Protein AF-A0A7S1Q466-F1 (afdb_monomer)

Mean predicted aligned error: 7.26 Å

Solvent-accessible surface area (backbone atoms only — not comparable to full-atom values): 10318 Å² total; per-residue (Å²): 138,86,85,83,86,75,79,101,64,81,70,56,48,72,47,81,46,71,46,83,84,56,87,54,70,48,77,45,71,70,40,53,78,84,64,83,74,87,84,80,72,67,48,78,45,71,28,22,32,67,44,69,53,100,83,51,24,39,32,29,27,34,46,85,90,46,97,58,45,75,45,76,49,75,43,56,43,90,79,46,53,71,51,52,68,26,57,54,29,64,68,40,63,31,38,31,35,38,29,69,62,33,79,93,78,70,40,67,65,44,80,32,74,75,42,68,56,58,52,48,80,42,39,24,60,39,75,47,74,61,84,93,42,46,27,34,36,37,65,55,30,82,32,72,34,60,51,65,88,87,68,53,66,72,39,43,30,34,37,32,42,45,96,87,65,50,69,40,64,63,47,78,110

Secondary structure (DSSP, 8-state):
------SSSPPEEEEEEE-TTS--EEEEEEEETT---PPPP-EEEEEEEEEE-TTSEEEEE--TTSTTTT-EEEEEGGGS-HHHHHH--TT-EEEEEEE--BTTTTBPPEEEEEEPPSEEEEEEEEEEEETTEEEEEESSSS-EEE--TT--TT-EEEEEE-TTS-EEEEEE-

Radius of gyration: 21.38 Å; Cα contacts (8 Å, |Δi|>4): 333; chains: 1; bounding box: 39×52×57 Å

Organism: Neobodo designis (NCBI:txid312471)

pLDDT: mean 88.77, std 11.41, range [36.28, 97.75]

Foldseek 3Di:
DDDDDDDDDADFDWDWDADFLDGDIDIDGGHHPPDDDDDFDKDKAKWFFADADPQQWTKTAHPPPDPRGGDIDTHHCVSPDPLCQFPRFGRFIWIWMWGDDDVVVRDHTDIGDIGGDQKDKFFFQQWDDDDPFIWGQTPGGRDIETDDPPDDHGWIWMWGQDPVRDIYTPGTD

Nearest PDB structures (foldseek):
  5hy6-assembly1_A  TM=4.368E-01  e=3.125E-01  Spodoptera frugiperda
  2xgt-assembly1_A  TM=4.663E-01  e=1.415E+00  Brugia malayi
  3d31-assembly1_A  TM=3.373E-01  e=2.933E+00  unclassified
  2z4h-assembly1_A  TM=2.297E-01  e=2.643E+00  Escherichia coli

Sequence (173 aa):
VSKSQKGQGAAAFNIKLTELGGTRKKDMNSLPQSYDLPEVRYERVKLLFSGYDDDDNACFVYPQHSANAGEEVNIPATKLSEQHQQFLAVGMPVDIMHIGADEEMGISELWTDVNVPTSYEYTVENLRMKGMYKMAVLKECDGLVSVTDNIQPGDKIKVTIRPDGKCSFGGKL

Structure (mmCIF, N/CA/C/O backbone):
data_AF-A0A7S1Q466-F1
#
_entry.id   AF-A0A7S1Q466-F1
#
loop_
_atom_site.group_PDB
_atom_site.id
_atom_site.type_symbol
_atom_site.label_atom_id
_atom_site.label_alt_id
_atom_site.label_comp_id
_atom_site.label_asym_id
_atom_site.label_entity_id
_atom_site.label_seq_id
_atom_site.pdbx_PDB_ins_code
_atom_site.Cartn_x
_atom_site.Cartn_y
_atom_site.Cartn_z
_atom_site.occupancy
_atom_site.B_iso_or_equiv
_atom_site.auth_seq_id
_atom_site.auth_comp_id
_atom_site.auth_asym_id
_atom_site.auth_atom_id
_atom_site.pdbx_PDB_model_num
ATOM 1 N N . VAL A 1 1 ? 0.564 25.444 -18.556 1.00 38.50 1 VAL A N 1
ATOM 2 C CA . VAL A 1 1 ? 1.551 25.365 -19.659 1.00 38.50 1 VAL A CA 1
ATOM 3 C C . VAL A 1 1 ? 1.942 26.781 -20.050 1.00 38.50 1 VAL A C 1
ATOM 5 O O . VAL A 1 1 ? 1.161 27.446 -20.712 1.00 38.50 1 VAL A O 1
ATOM 8 N N . SER A 1 2 ? 3.088 27.287 -19.597 1.00 36.28 2 SER A N 1
ATOM 9 C CA . SER A 1 2 ? 3.632 28.558 -20.092 1.00 36.28 2 SER A CA 1
ATOM 10 C C . SER A 1 2 ? 4.753 28.249 -21.084 1.00 36.28 2 SER A C 1
ATOM 12 O O . SER A 1 2 ? 5.828 27.787 -20.712 1.00 36.28 2 SER A O 1
ATOM 14 N N . LYS A 1 3 ? 4.481 28.454 -22.378 1.00 43.16 3 LYS A N 1
ATOM 15 C CA . LYS A 1 3 ? 5.498 28.385 -23.433 1.00 43.16 3 LYS A CA 1
ATOM 16 C C . LYS A 1 3 ? 6.279 29.700 -23.421 1.00 43.16 3 LYS A C 1
ATOM 18 O O . LYS A 1 3 ? 5.790 30.712 -23.907 1.00 43.16 3 LYS A O 1
ATOM 23 N N . SER A 1 4 ? 7.474 29.689 -22.836 1.00 44.31 4 SER A N 1
ATOM 24 C CA . SER A 1 4 ? 8.449 30.768 -23.015 1.00 44.31 4 SER A CA 1
ATOM 25 C C . SER A 1 4 ? 9.151 30.548 -24.350 1.00 44.31 4 SER A C 1
ATOM 27 O O . SER A 1 4 ? 9.920 29.602 -24.503 1.00 44.31 4 SER A O 1
ATOM 29 N N . GLN A 1 5 ? 8.842 31.390 -25.331 1.00 55.16 5 GLN A N 1
ATOM 30 C CA . GLN A 1 5 ? 9.510 31.401 -26.625 1.00 55.16 5 GLN A CA 1
ATOM 31 C C . GLN A 1 5 ? 10.563 32.516 -26.589 1.00 55.16 5 GLN A C 1
ATOM 33 O O . GLN A 1 5 ? 10.230 33.698 -26.658 1.00 55.16 5 GLN A O 1
ATOM 38 N N . LYS A 1 6 ? 11.842 32.152 -26.446 1.00 48.62 6 LYS A N 1
ATOM 39 C CA . LYS A 1 6 ? 12.973 33.059 -26.687 1.00 48.62 6 LYS A CA 1
ATOM 40 C C . LYS A 1 6 ? 13.854 32.493 -27.802 1.00 48.62 6 LYS A C 1
ATOM 42 O O . LYS A 1 6 ? 14.462 31.450 -27.623 1.00 48.62 6 LYS A O 1
ATOM 47 N N . GLY A 1 7 ? 13.861 33.218 -28.924 1.00 51.06 7 GLY A N 1
ATOM 48 C CA . GLY A 1 7 ? 14.975 33.466 -29.853 1.00 51.06 7 GLY A CA 1
ATOM 49 C C . GLY A 1 7 ? 15.869 32.309 -30.323 1.00 51.06 7 GLY A C 1
ATOM 50 O O . GLY A 1 7 ? 16.644 31.767 -29.551 1.00 51.06 7 GLY A O 1
ATOM 51 N N . GLN A 1 8 ? 15.851 32.066 -31.640 1.00 55.09 8 GLN A N 1
ATOM 52 C CA . GLN A 1 8 ? 16.946 31.536 -32.485 1.00 55.09 8 GLN A CA 1
ATOM 53 C C . GLN A 1 8 ? 17.595 30.171 -32.151 1.00 55.09 8 GLN A C 1
ATOM 55 O O . GLN A 1 8 ? 18.522 29.773 -32.850 1.00 55.09 8 GLN A O 1
ATOM 60 N N . GLY A 1 9 ? 17.102 29.415 -31.169 1.00 59.53 9 GLY A N 1
ATOM 61 C CA . GLY A 1 9 ? 17.491 28.016 -30.936 1.00 59.53 9 GLY A CA 1
ATOM 62 C C . GLY A 1 9 ? 16.508 27.010 -31.547 1.00 59.53 9 GLY A C 1
ATOM 63 O O . GLY A 1 9 ? 15.316 27.301 -31.667 1.00 59.53 9 GLY A O 1
ATOM 64 N N . ALA A 1 10 ? 16.993 25.815 -31.906 1.00 63.78 10 ALA A N 1
ATOM 65 C CA . ALA A 1 10 ? 16.129 24.681 -32.242 1.00 63.78 10 ALA A CA 1
ATOM 66 C C . ALA A 1 10 ? 15.161 24.394 -31.081 1.00 63.78 10 ALA A C 1
ATOM 68 O O . ALA A 1 10 ? 15.525 24.529 -29.911 1.00 63.78 10 ALA A O 1
ATOM 69 N N . ALA A 1 11 ? 13.920 24.018 -31.398 1.00 69.94 11 ALA A N 1
ATOM 70 C CA . ALA A 1 11 ? 12.928 23.712 -30.380 1.00 69.94 11 ALA A CA 1
ATOM 71 C C . ALA A 1 11 ? 13.406 22.532 -29.520 1.00 69.94 11 ALA A C 1
ATOM 73 O O . ALA A 1 11 ? 13.743 21.467 -30.038 1.00 69.94 11 ALA A O 1
ATOM 74 N N . ALA A 1 12 ? 13.428 22.742 -28.208 1.00 77.31 12 ALA A N 1
ATOM 75 C CA . ALA A 1 12 ? 13.853 21.751 -27.235 1.00 77.31 12 ALA A CA 1
ATOM 76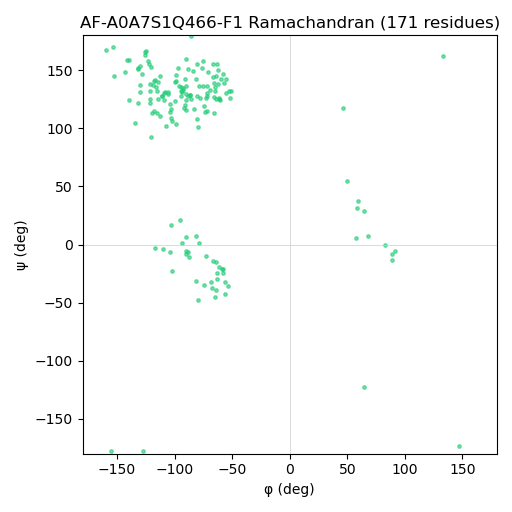 C C . ALA A 1 12 ? 12.808 21.625 -26.127 1.00 77.31 12 ALA A C 1
ATOM 78 O O . ALA A 1 12 ? 12.055 22.567 -25.855 1.00 77.31 12 ALA A O 1
ATOM 79 N N . PHE A 1 13 ? 12.757 20.461 -25.492 1.00 82.44 13 PHE A N 1
ATOM 80 C CA . PHE A 1 13 ? 11.864 20.202 -24.371 1.00 82.44 13 PHE A CA 1
ATOM 81 C C . PHE A 1 13 ? 12.648 19.814 -23.116 1.00 82.44 13 PHE A C 1
ATOM 83 O O . PHE A 1 13 ? 13.757 19.285 -23.183 1.00 82.44 13 PHE A O 1
ATOM 90 N N . ASN A 1 14 ? 12.048 20.101 -21.962 1.00 84.50 14 ASN A N 1
ATOM 91 C CA . ASN A 1 14 ? 12.564 19.698 -20.659 1.00 84.50 14 ASN A CA 1
ATOM 92 C C . ASN A 1 14 ? 11.622 18.637 -20.087 1.00 84.50 14 ASN A C 1
ATOM 94 O O . ASN A 1 14 ? 10.415 18.879 -20.010 1.00 84.50 14 ASN A O 1
ATOM 98 N N . ILE A 1 15 ? 12.163 17.489 -19.680 1.00 88.19 15 ILE A N 1
ATOM 99 C CA . ILE A 1 15 ? 11.403 16.389 -19.071 1.00 88.19 15 ILE A CA 1
ATOM 100 C C . ILE A 1 15 ? 11.932 16.140 -17.666 1.00 88.19 15 ILE A C 1
ATOM 102 O O . ILE A 1 15 ? 13.141 16.099 -17.443 1.00 88.19 15 ILE A O 1
ATOM 106 N N . LYS A 1 16 ? 11.005 15.934 -16.730 1.00 90.44 16 LYS A N 1
ATOM 107 C CA . LYS A 1 16 ? 11.303 15.420 -15.395 1.00 90.44 16 LYS A CA 1
ATOM 108 C C . LYS A 1 16 ? 10.893 13.959 -15.339 1.00 90.44 16 LYS A C 1
ATOM 110 O O . LYS A 1 16 ? 9.709 13.655 -15.449 1.00 90.44 16 LYS A O 1
ATOM 115 N N . LEU A 1 17 ? 11.868 13.077 -15.189 1.00 89.69 17 LEU A N 1
ATOM 116 C CA . LEU A 1 17 ? 11.664 11.640 -15.081 1.00 89.69 17 LEU A CA 1
ATOM 117 C C . LEU A 1 17 ? 11.701 11.229 -13.612 1.00 89.69 17 LEU A C 1
ATOM 119 O O . LEU A 1 17 ? 12.525 11.727 -12.843 1.00 89.69 17 LEU A O 1
ATOM 123 N N . THR A 1 18 ? 10.826 10.302 -13.243 1.00 88.38 18 THR A N 1
ATOM 124 C CA . THR A 1 18 ? 10.888 9.586 -11.966 1.00 88.38 18 THR A CA 1
ATOM 125 C C . THR A 1 18 ? 11.153 8.125 -12.280 1.00 88.38 18 THR A C 1
ATOM 127 O O . THR A 1 18 ? 10.525 7.569 -13.177 1.00 88.38 18 THR A O 1
ATOM 130 N N . GLU A 1 19 ? 12.118 7.532 -11.589 1.00 86.44 19 GLU A N 1
ATOM 131 C CA . GLU A 1 19 ? 12.431 6.113 -11.712 1.00 86.44 19 GLU A CA 1
ATOM 132 C C . GLU A 1 19 ? 11.259 5.253 -11.222 1.00 86.44 19 GLU A C 1
ATOM 134 O O . GLU A 1 19 ? 10.731 5.479 -10.133 1.00 86.44 19 GLU A O 1
ATOM 139 N N . LEU A 1 20 ? 10.871 4.253 -12.015 1.00 84.50 20 LEU A N 1
ATOM 140 C CA . LEU A 1 20 ? 9.843 3.284 -11.637 1.00 84.50 20 LEU A CA 1
ATOM 141 C C . LEU A 1 20 ? 10.399 2.340 -10.563 1.00 84.50 20 LEU A C 1
ATOM 143 O O . LEU A 1 20 ? 11.500 1.815 -10.705 1.00 84.50 20 LEU A O 1
ATOM 147 N N . GLY A 1 21 ? 9.662 2.155 -9.465 1.00 74.31 21 GLY A N 1
ATOM 148 C CA . GLY A 1 21 ? 10.109 1.346 -8.321 1.00 74.31 21 GLY A CA 1
ATOM 149 C C . GLY A 1 21 ? 11.276 1.923 -7.519 1.00 74.31 21 GLY A C 1
ATOM 150 O O . GLY A 1 21 ? 11.775 1.251 -6.617 1.00 74.31 21 GLY A O 1
ATOM 151 N N . GLY A 1 22 ? 11.696 3.153 -7.819 1.00 77.62 22 GLY A N 1
ATOM 152 C CA . GLY A 1 22 ? 12.772 3.851 -7.130 1.00 77.62 22 GLY A CA 1
ATOM 153 C C . GLY A 1 22 ? 12.355 5.235 -6.643 1.00 77.62 22 GLY A C 1
ATOM 154 O O . GLY A 1 22 ? 11.218 5.676 -6.786 1.00 77.62 22 GLY A O 1
ATOM 155 N N . THR A 1 23 ? 13.307 5.949 -6.050 1.00 76.88 23 THR A N 1
ATOM 156 C CA . THR A 1 23 ? 13.108 7.325 -5.563 1.00 76.88 23 THR A CA 1
ATOM 157 C C . THR A 1 23 ? 13.864 8.352 -6.402 1.00 76.88 23 THR A C 1
ATOM 159 O O . THR A 1 23 ? 13.741 9.561 -6.173 1.00 76.88 23 THR A O 1
ATOM 162 N N . ARG A 1 24 ? 14.653 7.895 -7.387 1.00 85.56 24 ARG A N 1
ATOM 163 C CA . ARG A 1 24 ? 15.499 8.766 -8.199 1.00 85.56 24 ARG A CA 1
ATOM 164 C C . ARG A 1 24 ? 14.651 9.593 -9.152 1.00 85.56 24 ARG A C 1
ATOM 166 O O . ARG A 1 24 ? 13.739 9.104 -9.814 1.00 85.56 24 ARG A O 1
ATOM 173 N N . LYS A 1 25 ? 14.999 10.872 -9.242 1.00 90.44 25 LYS A N 1
ATOM 174 C CA . LYS A 1 25 ? 14.435 11.814 -10.207 1.00 90.44 25 LYS A CA 1
ATOM 175 C C . LYS A 1 25 ? 15.550 12.310 -11.109 1.00 90.44 25 LYS A C 1
ATOM 177 O O . LYS A 1 25 ? 16.662 12.544 -10.638 1.00 90.44 25 LYS A O 1
ATOM 182 N N . LYS A 1 26 ? 15.259 12.468 -12.396 1.00 90.88 26 LYS A N 1
ATOM 183 C CA . LYS A 1 26 ? 16.214 12.959 -13.388 1.00 90.88 26 LYS A CA 1
ATOM 184 C C . LYS A 1 26 ? 15.571 14.050 -14.223 1.00 90.88 26 LYS A C 1
ATOM 186 O O . LYS A 1 26 ? 14.576 13.813 -14.901 1.00 90.88 26 LYS A O 1
ATOM 191 N N . ASP A 1 27 ? 16.184 15.224 -14.201 1.00 88.81 27 ASP A N 1
ATOM 192 C CA . ASP A 1 27 ? 15.808 16.322 -15.079 1.00 88.81 27 ASP A CA 1
ATOM 193 C C . ASP A 1 27 ? 16.653 16.236 -16.352 1.00 88.81 27 ASP A C 1
ATOM 195 O O . ASP A 1 27 ? 17.883 16.317 -16.317 1.00 88.81 27 ASP A O 1
ATOM 199 N N . MET A 1 28 ? 15.991 16.044 -17.487 1.00 87.50 28 MET A N 1
ATOM 200 C CA . MET A 1 28 ? 16.613 16.098 -18.802 1.00 87.50 28 MET A CA 1
ATOM 201 C C . MET A 1 28 ? 16.242 17.426 -19.445 1.00 87.50 28 MET A C 1
ATOM 203 O O . MET A 1 28 ? 15.088 17.653 -19.811 1.00 87.50 28 MET A O 1
ATOM 207 N N . ASN A 1 29 ? 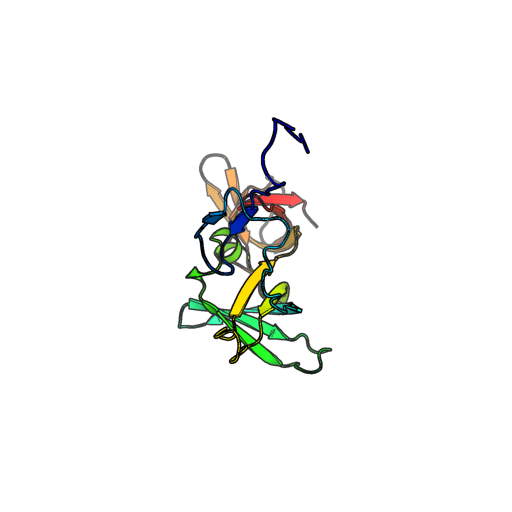17.229 18.314 -19.540 1.00 85.06 29 ASN A N 1
ATOM 208 C CA . ASN A 1 29 ? 17.052 19.648 -20.092 1.00 85.06 29 ASN A CA 1
ATOM 209 C C . ASN A 1 29 ? 17.520 19.697 -21.545 1.00 85.06 29 ASN A C 1
ATOM 211 O O . ASN A 1 29 ? 18.514 19.066 -21.902 1.00 85.06 29 ASN A O 1
ATOM 215 N N . SER A 1 30 ? 16.837 20.508 -22.350 1.00 82.88 30 SER A N 1
ATOM 216 C CA . SER A 1 30 ? 17.224 20.815 -23.729 1.00 82.88 30 SER A CA 1
ATOM 217 C C . SER A 1 30 ? 17.305 19.589 -24.650 1.00 82.88 30 SER A C 1
ATOM 219 O O . SER A 1 30 ? 18.174 19.527 -25.521 1.00 82.88 30 SER A O 1
ATOM 221 N N . LEU A 1 31 ? 16.399 18.619 -24.484 1.00 80.88 31 LEU A N 1
ATOM 222 C CA . LEU A 1 31 ? 16.312 17.485 -25.403 1.00 80.88 31 LEU A CA 1
ATOM 223 C C . LEU A 1 31 ? 15.800 17.951 -26.777 1.00 80.88 31 LEU A C 1
ATOM 225 O O . LEU A 1 31 ? 14.811 18.695 -26.828 1.00 80.88 31 LEU A O 1
ATOM 229 N N . PRO A 1 32 ? 16.445 17.536 -27.886 1.00 81.38 32 PRO A N 1
ATOM 230 C CA . PRO A 1 32 ? 15.966 17.832 -29.232 1.00 81.38 32 PRO A CA 1
ATOM 231 C C . PRO A 1 32 ? 14.553 17.293 -29.461 1.00 81.38 32 PRO A C 1
ATOM 233 O O . PRO A 1 32 ? 14.226 16.208 -28.991 1.00 81.38 32 PRO A O 1
ATOM 236 N N . GLN A 1 33 ? 13.739 17.982 -30.267 1.00 77.50 33 GLN A N 1
ATOM 237 C CA . GLN A 1 33 ? 12.413 17.475 -30.658 1.00 77.50 33 GLN A CA 1
ATOM 238 C C . GLN A 1 33 ? 12.433 16.106 -31.358 1.00 77.50 33 GLN A C 1
ATOM 240 O O . GLN A 1 33 ? 11.434 15.400 -31.320 1.00 77.50 33 GLN A O 1
ATOM 245 N N . SER A 1 34 ? 13.553 15.735 -31.979 1.00 81.50 34 SER A N 1
ATOM 246 C CA . SER A 1 34 ? 13.756 14.441 -32.636 1.00 81.50 34 SER A CA 1
ATOM 247 C C . SER A 1 34 ? 14.336 13.366 -31.712 1.00 81.50 34 SER A C 1
ATOM 249 O O . SER A 1 34 ? 14.761 12.324 -32.203 1.00 81.50 34 SER A O 1
ATOM 251 N N . TYR A 1 35 ? 14.470 13.640 -30.411 1.00 82.31 35 TYR A N 1
ATOM 252 C CA . TYR A 1 35 ? 15.005 12.668 -29.467 1.00 82.31 35 TYR A CA 1
ATOM 253 C C . TYR A 1 35 ? 13.978 11.563 -29.233 1.00 82.31 35 TYR A C 1
ATOM 255 O O . TYR A 1 35 ? 12.899 11.828 -28.702 1.00 82.31 35 TYR A O 1
ATOM 263 N N . ASP A 1 36 ? 14.330 10.348 -29.641 1.00 83.50 36 ASP A N 1
ATOM 264 C CA . ASP A 1 36 ? 13.479 9.172 -29.512 1.00 83.50 36 ASP A CA 1
ATOM 265 C C . ASP A 1 36 ? 13.706 8.500 -28.154 1.00 83.50 36 ASP A C 1
ATOM 267 O O . ASP A 1 36 ? 14.846 8.250 -27.749 1.00 83.50 36 ASP A O 1
ATOM 271 N N . LEU A 1 37 ? 12.616 8.262 -27.428 1.00 84.69 37 LEU A N 1
ATOM 272 C CA . LEU A 1 37 ? 12.628 7.578 -26.141 1.00 84.69 37 LEU A CA 1
ATOM 273 C C . LEU A 1 37 ? 11.993 6.209 -26.347 1.00 84.69 37 LEU A C 1
ATOM 275 O O . LEU A 1 37 ? 10.846 6.154 -26.791 1.00 84.69 37 LEU A O 1
ATOM 279 N N . PRO A 1 38 ? 12.694 5.119 -26.002 1.00 84.81 38 PRO A N 1
ATOM 280 C CA . PRO A 1 38 ? 12.137 3.796 -26.186 1.00 84.81 38 PRO A CA 1
ATOM 281 C C . PRO A 1 38 ? 10.911 3.621 -25.284 1.00 84.81 38 PRO A C 1
ATOM 283 O O . PRO A 1 38 ? 10.907 4.022 -24.115 1.00 84.81 38 PRO A O 1
ATOM 286 N N . GLU A 1 39 ? 9.856 3.049 -25.853 1.00 85.50 39 GLU A N 1
ATOM 287 C CA . GLU A 1 39 ? 8.601 2.811 -25.155 1.00 85.50 39 GLU A CA 1
ATOM 288 C C . GLU A 1 39 ? 8.709 1.545 -24.306 1.00 85.50 39 GLU A C 1
ATOM 290 O O . GLU A 1 39 ? 9.054 0.478 -24.806 1.00 85.50 39 GLU A O 1
ATOM 295 N N . VAL A 1 40 ? 8.377 1.660 -23.022 1.00 88.38 40 VAL A N 1
ATOM 296 C CA . VAL A 1 40 ? 8.280 0.511 -22.121 1.00 88.38 40 VAL A CA 1
ATOM 297 C C . VAL A 1 40 ? 6.815 0.123 -21.992 1.00 88.38 40 VAL A C 1
ATOM 299 O O . VAL A 1 40 ? 5.980 0.944 -21.603 1.00 88.38 40 VAL A O 1
ATOM 302 N N . ARG A 1 41 ? 6.503 -1.135 -22.306 1.00 89.94 41 ARG A N 1
ATOM 303 C CA . ARG A 1 41 ? 5.156 -1.685 -22.130 1.00 89.94 41 ARG A CA 1
ATOM 304 C C . ARG A 1 41 ? 4.933 -2.044 -20.670 1.00 89.94 41 ARG A C 1
ATOM 306 O O . ARG A 1 41 ? 5.788 -2.649 -20.033 1.00 89.94 41 ARG A O 1
ATOM 313 N N . TYR A 1 42 ? 3.762 -1.694 -20.162 1.00 93.38 42 TYR A N 1
ATOM 314 C CA . TYR A 1 42 ? 3.328 -2.070 -18.827 1.00 93.38 42 TYR A CA 1
ATOM 315 C C . TYR A 1 42 ? 1.844 -2.409 -18.847 1.00 93.38 42 TYR A C 1
ATOM 317 O O . TYR A 1 42 ? 1.093 -1.951 -19.713 1.00 93.38 42 TYR A O 1
ATOM 325 N N . GLU A 1 43 ? 1.419 -3.172 -17.854 1.00 94.50 43 GLU A N 1
ATOM 326 C CA . GLU A 1 43 ? 0.016 -3.422 -17.573 1.00 94.50 43 GLU A CA 1
ATOM 327 C C . GLU A 1 43 ? -0.313 -3.075 -16.121 1.00 94.50 43 GLU A C 1
ATOM 329 O O . GLU A 1 43 ? 0.563 -2.891 -15.274 1.00 94.50 43 GLU A O 1
ATOM 334 N N . ARG A 1 44 ? -1.607 -2.929 -15.849 1.00 94.44 44 ARG A N 1
ATOM 335 C CA . ARG A 1 44 ? -2.143 -2.676 -14.515 1.00 94.44 44 ARG A CA 1
ATOM 336 C C . ARG A 1 44 ? -2.992 -3.869 -14.108 1.00 94.44 44 ARG A C 1
ATOM 338 O O . ARG A 1 44 ? -4.022 -4.135 -14.730 1.00 94.44 44 ARG A O 1
ATOM 345 N N . VAL A 1 45 ? -2.526 -4.598 -13.102 1.00 95.81 45 VAL A N 1
ATOM 346 C CA . VAL A 1 45 ? -3.095 -5.876 -12.676 1.00 95.81 45 VAL A CA 1
ATOM 347 C C . VAL A 1 45 ? -3.855 -5.682 -11.373 1.00 95.81 45 VAL A C 1
ATOM 349 O O . VAL A 1 45 ? -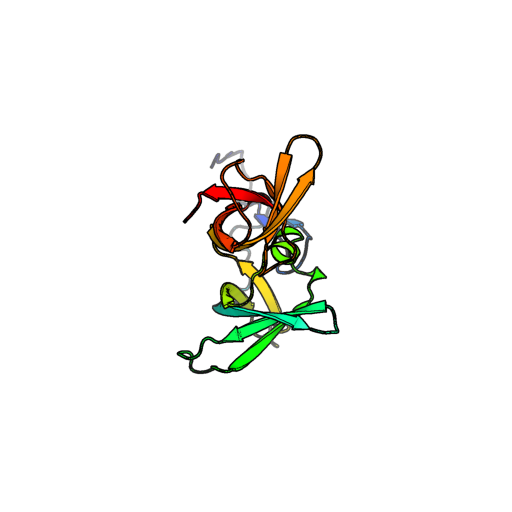3.335 -5.117 -10.410 1.00 95.81 45 VAL A O 1
ATOM 352 N N . LYS A 1 46 ? -5.098 -6.170 -11.335 1.00 95.44 46 LYS A N 1
ATOM 353 C CA . LYS A 1 46 ? -5.924 -6.147 -10.126 1.00 95.44 46 LYS A CA 1
ATOM 354 C C . LYS A 1 46 ? -5.713 -7.413 -9.313 1.00 95.44 46 LYS A C 1
ATOM 356 O O . LYS A 1 46 ? -6.084 -8.496 -9.761 1.00 95.44 46 LYS A O 1
ATOM 361 N N . LEU A 1 47 ? -5.180 -7.250 -8.110 1.00 97.12 47 LEU A N 1
ATOM 362 C CA . LEU A 1 47 ? -4.884 -8.332 -7.174 1.00 97.12 47 LEU A CA 1
ATOM 363 C C . LEU A 1 47 ? -5.564 -8.069 -5.828 1.00 97.12 47 LEU A C 1
ATOM 365 O O . LEU A 1 47 ? -6.058 -6.971 -5.569 1.00 97.12 47 LEU A O 1
ATOM 369 N N . LEU A 1 48 ? -5.614 -9.083 -4.972 1.00 96.75 48 LEU A N 1
ATOM 370 C CA . LEU A 1 48 ? -6.083 -8.974 -3.594 1.00 96.75 48 LEU A CA 1
ATOM 371 C C . LEU A 1 48 ? -4.886 -9.115 -2.661 1.00 96.75 48 LEU A C 1
ATOM 373 O O . LEU A 1 48 ? -4.123 -10.065 -2.796 1.00 96.75 48 LEU A O 1
ATOM 377 N N . PHE A 1 49 ? -4.726 -8.211 -1.703 1.00 96.62 49 PHE A N 1
ATOM 378 C CA . PHE A 1 49 ? -3.705 -8.377 -0.669 1.00 96.62 49 PHE A CA 1
ATOM 379 C C . PHE A 1 49 ? -4.036 -9.589 0.216 1.00 96.62 49 PHE A C 1
ATOM 381 O O . PHE A 1 49 ? -5.155 -9.683 0.725 1.00 96.62 49 PHE A O 1
ATOM 388 N N . SER A 1 50 ? -3.097 -10.519 0.392 1.00 95.12 50 SER A N 1
ATOM 389 C CA . SER A 1 50 ? -3.292 -11.733 1.199 1.00 95.12 50 SER A CA 1
ATOM 390 C C . SER A 1 50 ? -2.634 -11.661 2.579 1.00 95.12 50 SER A C 1
ATOM 392 O O . SER A 1 50 ? -3.106 -12.334 3.493 1.00 95.12 50 SER A O 1
ATOM 394 N N . GLY A 1 51 ? -1.619 -10.814 2.763 1.00 94.75 51 GLY A N 1
ATOM 395 C CA . GLY A 1 51 ? -0.912 -10.646 4.033 1.00 94.75 51 GLY A CA 1
ATOM 396 C C . GLY A 1 51 ? 0.566 -10.318 3.839 1.00 94.75 51 GLY A C 1
ATOM 397 O O . GLY A 1 51 ? 1.012 -10.093 2.714 1.00 94.75 51 GLY A O 1
ATOM 398 N N . TYR A 1 52 ? 1.306 -10.290 4.946 1.00 94.38 52 TYR A N 1
ATOM 399 C CA . TYR A 1 52 ? 2.769 -10.297 4.935 1.00 94.38 52 TYR A CA 1
ATOM 400 C C . TYR A 1 52 ? 3.279 -11.711 5.223 1.00 94.38 52 TYR A C 1
ATOM 402 O O . TYR A 1 52 ? 2.690 -12.400 6.061 1.00 94.38 52 TYR A O 1
ATOM 410 N N . ASP A 1 53 ? 4.329 -12.138 4.521 1.00 94.25 53 ASP A N 1
ATOM 411 C CA . ASP A 1 53 ? 5.026 -13.401 4.792 1.00 94.25 53 ASP A CA 1
ATOM 412 C C . ASP A 1 53 ? 6.118 -13.247 5.871 1.00 94.25 53 ASP A C 1
ATOM 414 O O . ASP A 1 53 ? 6.337 -12.162 6.415 1.00 94.25 53 ASP A O 1
ATOM 418 N N . ASP A 1 54 ? 6.803 -14.350 6.192 1.00 94.06 54 ASP A N 1
ATOM 419 C CA . ASP A 1 54 ? 7.873 -14.389 7.201 1.00 94.06 54 ASP A CA 1
ATOM 420 C C . ASP A 1 54 ? 9.129 -13.581 6.796 1.00 94.06 54 ASP A C 1
ATOM 422 O O . ASP A 1 54 ? 9.981 -13.310 7.644 1.00 94.06 54 ASP A O 1
ATOM 426 N N . ASP A 1 55 ? 9.241 -13.190 5.522 1.00 94.06 55 ASP A N 1
ATOM 427 C CA . ASP A 1 55 ? 10.358 -12.434 4.943 1.00 94.06 55 ASP A CA 1
ATOM 428 C C . ASP A 1 55 ? 10.005 -10.943 4.723 1.00 94.06 55 ASP A C 1
ATOM 430 O O . ASP A 1 55 ? 10.695 -10.231 3.986 1.00 94.06 55 ASP A O 1
ATOM 434 N N . ASP A 1 56 ? 8.934 -10.452 5.360 1.00 92.19 56 ASP A N 1
ATOM 435 C CA . ASP A 1 56 ? 8.412 -9.085 5.233 1.00 92.19 56 ASP A CA 1
ATOM 436 C C . ASP A 1 56 ? 8.037 -8.695 3.783 1.00 92.19 56 ASP A C 1
ATOM 438 O O . ASP A 1 56 ? 8.124 -7.523 3.384 1.00 92.19 56 ASP A O 1
ATOM 442 N N . ASN A 1 57 ? 7.594 -9.644 2.954 1.00 95.44 57 ASN A N 1
ATOM 443 C CA . ASN A 1 57 ? 6.989 -9.335 1.660 1.00 95.44 57 ASN A CA 1
ATOM 444 C C . ASN A 1 57 ? 5.480 -9.163 1.799 1.00 95.44 57 ASN A C 1
ATOM 446 O O . ASN A 1 57 ? 4.800 -9.962 2.430 1.00 95.44 57 ASN A O 1
ATOM 450 N N . ALA A 1 58 ? 4.941 -8.137 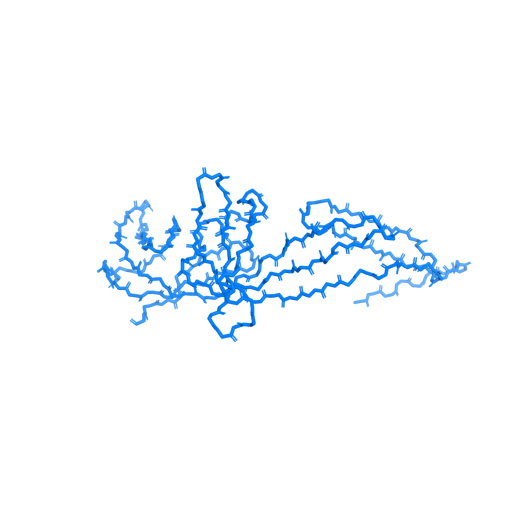1.145 1.00 95.50 58 ALA A N 1
ATOM 451 C CA . ALA A 1 58 ? 3.514 -8.029 0.900 1.00 95.50 58 ALA A CA 1
ATOM 452 C C . ALA A 1 58 ? 3.114 -9.005 -0.209 1.00 95.50 58 ALA A C 1
ATOM 454 O O . ALA A 1 58 ? 3.578 -8.879 -1.348 1.00 95.50 58 ALA A O 1
ATOM 455 N N . CYS A 1 59 ? 2.229 -9.936 0.123 1.00 96.69 59 CYS A N 1
ATOM 456 C CA . CYS A 1 59 ? 1.719 -10.946 -0.788 1.00 96.69 59 CYS A CA 1
ATOM 457 C C . CYS A 1 59 ? 0.397 -10.491 -1.414 1.00 96.69 59 CYS A C 1
ATOM 459 O O . CYS A 1 59 ? -0.506 -9.980 -0.738 1.00 96.69 59 CYS A O 1
ATOM 461 N N . PHE A 1 60 ? 0.273 -10.688 -2.724 1.00 97.38 60 PHE A N 1
ATOM 462 C CA . PHE A 1 60 ? -0.911 -10.345 -3.500 1.00 97.38 60 PHE A CA 1
ATOM 463 C C . PHE A 1 60 ? -1.339 -11.533 -4.353 1.00 97.38 60 PHE A C 1
ATOM 465 O O . PHE A 1 60 ? -0.527 -12.105 -5.069 1.00 97.38 60 PHE A O 1
ATOM 472 N N . VAL A 1 61 ? -2.623 -11.880 -4.316 1.00 97.25 61 VAL A N 1
ATOM 473 C CA . VAL A 1 61 ? -3.184 -13.023 -5.046 1.00 97.25 61 VAL A CA 1
ATOM 474 C C . VAL A 1 61 ? -4.127 -12.573 -6.147 1.00 97.25 61 VAL A C 1
ATOM 476 O O . VAL A 1 61 ? -4.892 -11.615 -5.991 1.00 97.25 61 VAL A O 1
ATOM 479 N N . TYR A 1 62 ? -4.140 -13.305 -7.256 1.00 96.44 62 TYR A N 1
ATOM 480 C CA . TYR A 1 62 ? -5.173 -13.112 -8.267 1.00 96.44 62 TYR A CA 1
ATOM 481 C C . TYR A 1 62 ? -6.553 -13.509 -7.726 1.00 96.44 62 TYR A C 1
ATOM 483 O O . TYR A 1 62 ? -6.695 -14.535 -7.052 1.00 96.44 62 TYR A O 1
ATOM 491 N N . PRO A 1 63 ? -7.609 -12.736 -8.041 1.00 94.00 63 PRO A N 1
ATOM 492 C CA . PRO A 1 63 ? -8.953 -13.056 -7.589 1.00 94.00 63 PRO A CA 1
ATOM 493 C C . PRO A 1 63 ? -9.466 -14.344 -8.248 1.00 94.00 63 PRO A C 1
ATOM 495 O O . PRO A 1 63 ? -9.091 -14.680 -9.367 1.00 94.00 63 PRO A O 1
ATOM 498 N N . GLN 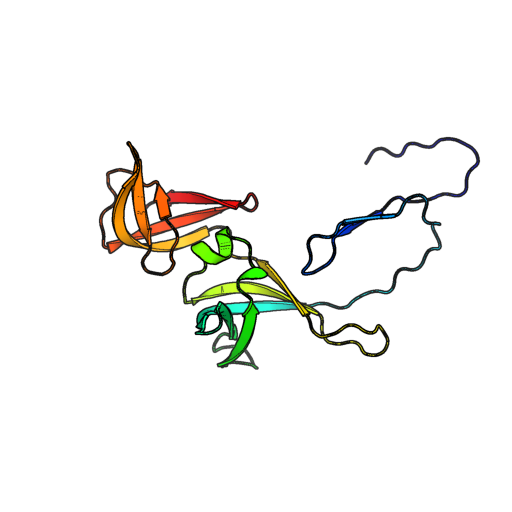A 1 64 ? -10.406 -15.029 -7.590 1.00 91.25 64 GLN A N 1
ATOM 499 C CA . GLN A 1 64 ? -10.915 -16.347 -8.014 1.00 91.25 64 GLN A CA 1
ATOM 500 C C . GLN A 1 64 ? -11.526 -16.397 -9.426 1.00 91.25 64 GLN A C 1
ATOM 502 O O . GLN A 1 64 ? -11.653 -17.470 -10.001 1.00 91.25 64 GLN A O 1
ATOM 507 N N . HIS A 1 65 ? -11.938 -15.254 -9.975 1.00 89.62 65 HIS A N 1
ATOM 508 C CA . HIS A 1 65 ? -12.512 -15.151 -11.319 1.00 89.62 65 HIS A CA 1
ATOM 509 C C . HIS A 1 65 ? -11.470 -14.813 -12.403 1.00 89.62 65 HIS A C 1
ATOM 511 O O . HIS A 1 65 ? -11.843 -14.632 -13.560 1.00 89.62 65 HIS A O 1
ATOM 517 N N . SER A 1 66 ? -10.189 -14.687 -12.038 1.00 92.25 66 SER A N 1
ATOM 518 C CA . SER A 1 66 ? -9.073 -14.494 -12.970 1.00 92.25 66 SER A CA 1
ATOM 519 C C . SER A 1 66 ? -8.632 -15.823 -13.591 1.00 92.25 66 SER A C 1
ATOM 521 O O . SER A 1 66 ? -8.784 -16.879 -12.980 1.00 92.25 66 SER A O 1
ATOM 523 N N . ALA A 1 67 ? -8.017 -15.773 -14.775 1.00 91.06 67 ALA A N 1
ATOM 524 C CA . ALA A 1 67 ? -7.362 -16.936 -15.379 1.00 91.06 67 ALA A CA 1
ATOM 525 C C . ALA A 1 67 ? -6.179 -17.448 -14.532 1.00 91.06 67 ALA A C 1
ATOM 527 O O . ALA A 1 67 ? -5.916 -18.645 -14.512 1.00 91.06 67 ALA A O 1
ATOM 528 N N . ASN A 1 68 ? -5.526 -16.546 -13.798 1.00 92.56 68 ASN A N 1
ATOM 529 C CA . ASN A 1 68 ? -4.371 -16.809 -12.935 1.00 92.56 68 ASN A CA 1
ATOM 530 C C . ASN A 1 68 ? -4.769 -17.051 -11.465 1.00 92.56 68 ASN A C 1
ATOM 532 O O . ASN A 1 68 ? -3.976 -16.821 -10.558 1.00 92.56 68 ASN A O 1
ATOM 536 N N . ALA A 1 69 ? -6.026 -17.421 -11.192 1.00 91.25 69 ALA A N 1
ATOM 537 C CA . ALA A 1 69 ? -6.545 -17.542 -9.829 1.00 91.25 69 ALA A CA 1
ATOM 538 C C . ALA A 1 69 ? -5.652 -18.420 -8.929 1.00 91.25 69 ALA A C 1
ATOM 540 O O . ALA A 1 69 ? -5.381 -19.576 -9.244 1.00 91.25 69 ALA A O 1
ATOM 541 N N . GLY A 1 70 ? -5.252 -17.871 -7.777 1.00 86.44 70 GLY A N 1
ATOM 542 C CA . GLY A 1 70 ? -4.379 -18.542 -6.808 1.00 86.44 70 GLY A CA 1
ATOM 543 C C . GLY A 1 70 ? -2.879 -18.336 -7.034 1.00 86.44 70 GLY A C 1
ATOM 544 O O . GLY A 1 70 ? -2.106 -18.704 -6.157 1.00 86.44 70 GLY A O 1
ATOM 545 N N . GLU A 1 71 ? -2.460 -17.731 -8.149 1.00 94.75 71 GLU A N 1
ATOM 546 C CA . GLU A 1 71 ? -1.078 -17.271 -8.308 1.00 94.75 71 GLU A CA 1
ATOM 547 C C . GLU A 1 71 ? -0.802 -16.059 -7.406 1.00 94.75 71 GLU A C 1
ATOM 549 O O . GLU A 1 71 ? -1.693 -15.239 -7.144 1.00 94.75 71 GLU A O 1
ATOM 554 N N . GLU A 1 72 ? 0.447 -15.960 -6.949 1.00 94.06 72 GLU A N 1
ATOM 555 C CA . GLU A 1 72 ? 0.926 -14.963 -5.994 1.00 94.06 72 GLU A CA 1
ATOM 556 C C . GLU A 1 72 ? 1.993 -14.059 -6.609 1.00 94.06 72 GLU A C 1
ATOM 558 O O . GLU A 1 72 ? 2.875 -14.499 -7.344 1.00 94.06 72 GLU A O 1
ATOM 563 N N . VAL A 1 73 ? 1.919 -12.781 -6.254 1.00 95.31 73 VAL A N 1
ATOM 564 C CA . VAL A 1 73 ? 2.920 -11.759 -6.536 1.00 95.31 73 VAL A CA 1
ATOM 565 C C . VAL A 1 73 ? 3.378 -11.199 -5.200 1.00 95.31 73 VAL A C 1
ATOM 567 O O . VAL A 1 73 ? 2.570 -10.664 -4.441 1.00 95.31 73 VAL A O 1
ATOM 570 N N . ASN A 1 74 ? 4.679 -11.284 -4.932 1.00 95.44 74 ASN A N 1
ATOM 571 C CA . ASN A 1 74 ? 5.266 -10.832 -3.675 1.00 95.44 74 ASN A CA 1
ATOM 572 C C . ASN A 1 74 ? 6.122 -9.590 -3.914 1.00 95.44 74 ASN A C 1
ATOM 574 O O . ASN A 1 74 ? 7.000 -9.568 -4.779 1.00 95.44 74 ASN A O 1
ATOM 578 N N . ILE A 1 75 ? 5.858 -8.538 -3.143 1.00 94.62 75 ILE A N 1
ATOM 579 C CA . ILE A 1 75 ? 6.590 -7.273 -3.212 1.00 94.62 75 ILE A CA 1
ATOM 580 C C . ILE A 1 75 ? 7.197 -7.006 -1.835 1.00 94.62 75 ILE A C 1
ATOM 582 O O . ILE A 1 75 ? 6.444 -6.934 -0.866 1.00 94.62 75 ILE A O 1
ATOM 586 N N . PRO A 1 76 ? 8.518 -6.779 -1.720 1.00 93.44 76 PRO A N 1
ATOM 587 C CA . PRO A 1 76 ? 9.129 -6.428 -0.441 1.00 93.44 76 PRO A CA 1
ATOM 588 C C . PRO A 1 76 ? 8.427 -5.233 0.211 1.00 93.44 76 PRO A C 1
ATOM 590 O O . PRO A 1 76 ? 8.243 -4.205 -0.452 1.00 93.44 76 PRO A O 1
ATOM 593 N N . ALA A 1 77 ? 8.084 -5.316 1.502 1.00 91.50 77 ALA A N 1
ATOM 594 C CA . ALA A 1 77 ? 7.379 -4.240 2.209 1.00 91.50 77 ALA A CA 1
ATOM 595 C C . ALA A 1 77 ? 8.132 -2.903 2.128 1.00 91.50 77 ALA A C 1
ATOM 597 O O . ALA A 1 77 ? 7.521 -1.846 1.999 1.00 91.50 77 ALA A O 1
ATOM 598 N N . THR A 1 78 ? 9.467 -2.946 2.084 1.00 89.81 78 THR A N 1
ATOM 599 C CA . THR A 1 78 ? 10.341 -1.773 1.897 1.00 89.81 78 THR A CA 1
ATOM 600 C C . THR A 1 78 ? 10.098 -0.992 0.601 1.00 89.81 78 THR A C 1
ATOM 602 O O . THR A 1 78 ? 10.466 0.180 0.523 1.00 89.81 78 THR A O 1
ATOM 605 N N . LYS A 1 79 ? 9.478 -1.604 -0.417 1.00 88.62 79 LYS A N 1
ATOM 606 C CA . LYS A 1 79 ? 9.071 -0.930 -1.662 1.00 88.62 79 LYS A CA 1
ATOM 607 C C . LYS A 1 79 ? 7.682 -0.294 -1.576 1.00 88.62 79 LYS A C 1
ATOM 609 O O . LYS A 1 79 ? 7.304 0.463 -2.470 1.00 88.62 79 LYS A O 1
ATOM 614 N N . LEU A 1 80 ? 6.922 -0.592 -0.526 1.00 89.19 80 LEU A N 1
ATOM 615 C CA . LEU A 1 80 ? 5.630 0.020 -0.255 1.00 89.19 80 LEU A CA 1
ATOM 616 C C . LEU A 1 80 ? 5.805 1.298 0.564 1.00 89.19 80 LEU A C 1
ATOM 618 O O . LEU A 1 80 ? 6.729 1.430 1.368 1.00 89.19 80 LEU A O 1
ATOM 622 N N . SER A 1 81 ? 4.876 2.238 0.395 1.00 87.31 81 SER A N 1
ATOM 623 C CA . SER A 1 81 ? 4.796 3.394 1.285 1.00 87.31 81 SER A CA 1
ATOM 624 C C . SER A 1 81 ? 4.489 2.934 2.714 1.00 87.31 81 SER A C 1
ATOM 626 O O . SER A 1 81 ? 3.789 1.943 2.912 1.00 87.31 81 SER A O 1
ATOM 628 N N . GLU A 1 82 ? 4.954 3.679 3.718 1.00 87.12 82 GLU A N 1
ATOM 629 C CA . GLU A 1 82 ? 4.649 3.394 5.131 1.00 87.12 82 GLU A CA 1
ATOM 630 C C . GLU A 1 82 ? 3.132 3.282 5.376 1.00 87.12 82 GLU A C 1
ATOM 632 O O . GLU A 1 82 ? 2.661 2.440 6.135 1.00 87.12 82 GLU A O 1
ATOM 637 N N . GLN A 1 83 ? 2.345 4.091 4.667 1.00 87.12 83 GLN A N 1
ATOM 638 C CA . GLN A 1 83 ? 0.891 4.043 4.730 1.00 87.12 83 GLN A CA 1
ATOM 639 C C . GLN A 1 83 ? 0.334 2.719 4.195 1.00 87.12 83 GLN A C 1
ATOM 641 O O . GLN A 1 83 ? -0.554 2.149 4.819 1.00 87.12 83 GLN A O 1
ATOM 646 N N . HIS A 1 84 ? 0.827 2.223 3.056 1.00 90.25 84 HIS A N 1
ATOM 647 C CA . HIS A 1 84 ? 0.408 0.915 2.547 1.00 90.25 84 HIS A CA 1
ATOM 648 C C . HIS A 1 84 ? 0.831 -0.194 3.507 1.00 90.25 84 HIS A C 1
ATOM 650 O O . HIS A 1 84 ? 0.030 -1.083 3.776 1.00 90.25 84 HIS A O 1
ATOM 656 N N . GLN A 1 85 ? 2.028 -0.087 4.094 1.00 90.56 85 GLN A N 1
ATOM 657 C CA . GLN A 1 85 ? 2.481 -1.033 5.112 1.00 90.56 85 GLN A CA 1
ATOM 658 C C . GLN A 1 85 ? 1.500 -1.118 6.287 1.00 90.56 85 GLN A C 1
ATOM 660 O O . GLN A 1 85 ? 1.137 -2.206 6.716 1.00 90.56 85 GLN A O 1
ATOM 665 N N . GLN A 1 86 ? 0.995 0.031 6.738 1.00 91.94 86 GLN A N 1
ATOM 666 C CA . GLN A 1 86 ? 0.081 0.117 7.876 1.00 91.94 86 GLN A CA 1
ATOM 667 C C . GLN A 1 86 ? -1.384 -0.192 7.535 1.00 91.94 86 GLN A C 1
ATOM 669 O O . GLN A 1 86 ? -2.107 -0.657 8.406 1.00 91.94 86 GLN A O 1
ATOM 674 N N . PHE A 1 87 ? -1.863 0.102 6.323 1.00 93.88 87 PHE A N 1
ATOM 675 C CA . PHE A 1 87 ? -3.302 0.087 6.008 1.00 93.88 87 PHE A CA 1
ATOM 676 C C . PHE A 1 87 ? -3.726 -0.940 4.955 1.00 93.88 87 PHE A C 1
ATOM 678 O O . PHE A 1 87 ? -4.926 -1.052 4.699 1.00 93.88 87 PHE A O 1
ATOM 685 N N . LEU A 1 88 ? -2.810 -1.705 4.354 1.00 94.25 88 LEU A N 1
ATOM 686 C CA . LEU A 1 88 ? -3.200 -2.861 3.546 1.00 94.25 88 LEU A CA 1
ATOM 687 C C . LEU A 1 88 ? -3.944 -3.875 4.423 1.00 94.25 88 LEU A C 1
ATOM 689 O O . LEU A 1 88 ? -3.448 -4.296 5.462 1.00 94.25 88 LEU A O 1
ATOM 693 N N . ALA A 1 89 ? -5.153 -4.232 3.997 1.00 94.31 89 ALA A N 1
ATOM 694 C CA . ALA A 1 89 ? -6.041 -5.148 4.702 1.00 94.31 89 ALA A CA 1
ATOM 695 C C . ALA A 1 89 ? -6.236 -6.415 3.882 1.00 94.31 89 ALA A C 1
ATOM 697 O O . ALA A 1 89 ? -6.379 -6.340 2.660 1.00 94.31 89 ALA A O 1
ATOM 698 N N . VAL A 1 90 ? -6.264 -7.575 4.536 1.00 92.62 90 VAL A N 1
ATOM 699 C CA . VAL A 1 90 ? -6.474 -8.854 3.842 1.00 92.62 90 VAL A CA 1
ATOM 700 C C . VAL A 1 90 ? -7.773 -8.807 3.027 1.00 92.62 90 VAL A C 1
ATOM 702 O O . VAL A 1 90 ? -8.826 -8.392 3.516 1.00 92.62 90 VAL A O 1
ATOM 705 N N . GLY A 1 91 ? -7.691 -9.206 1.759 1.00 92.75 91 GLY A N 1
ATOM 706 C CA . GLY A 1 91 ? -8.779 -9.132 0.784 1.00 92.75 91 GLY A CA 1
ATOM 707 C C . GLY A 1 91 ? -8.952 -7.765 0.113 1.00 92.75 91 GLY A C 1
ATOM 708 O O . GLY A 1 91 ? -9.826 -7.631 -0.744 1.00 92.75 91 GLY A O 1
ATOM 709 N N . MET A 1 92 ? -8.142 -6.757 0.455 1.00 95.44 92 MET A N 1
ATOM 710 C CA . MET A 1 92 ? -8.203 -5.442 -0.182 1.00 95.44 92 MET A CA 1
ATOM 711 C C . MET A 1 92 ? -7.830 -5.555 -1.664 1.00 95.44 92 MET A C 1
ATOM 713 O O . MET A 1 92 ? -6.737 -6.037 -1.975 1.00 95.44 92 MET A O 1
ATOM 717 N N . PRO A 1 93 ? -8.686 -5.076 -2.586 1.00 95.50 93 PRO A N 1
ATOM 718 C CA . PRO A 1 93 ? -8.339 -5.012 -3.991 1.00 95.50 93 PRO A CA 1
ATOM 719 C C . PRO A 1 93 ? -7.329 -3.894 -4.218 1.00 95.50 93 PRO A C 1
ATOM 721 O O . PRO A 1 93 ? -7.579 -2.739 -3.874 1.00 95.50 93 PRO A O 1
ATOM 724 N N . VAL A 1 94 ? -6.213 -4.239 -4.839 1.00 95.31 94 VAL A N 1
ATOM 725 C CA . VAL A 1 94 ? -5.153 -3.314 -5.221 1.00 95.31 94 VAL A CA 1
ATOM 726 C C . VAL A 1 94 ? -4.920 -3.387 -6.717 1.00 95.31 94 VAL A C 1
ATOM 728 O O . VAL A 1 94 ? -5.219 -4.387 -7.369 1.00 95.31 94 VAL A O 1
ATOM 731 N N . ASP A 1 95 ? -4.391 -2.305 -7.258 1.00 95.12 95 ASP A N 1
ATOM 732 C CA . ASP A 1 95 ? -4.039 -2.202 -8.662 1.00 95.12 95 ASP A CA 1
ATOM 733 C C . ASP A 1 95 ? -2.526 -1.982 -8.756 1.00 95.12 95 ASP A C 1
ATOM 735 O O . ASP A 1 95 ? -2.023 -0.969 -8.271 1.00 95.12 95 ASP A O 1
ATOM 739 N N . ILE A 1 96 ? -1.785 -2.929 -9.326 1.00 95.31 96 ILE A N 1
ATOM 740 C CA . ILE A 1 96 ? -0.316 -2.943 -9.324 1.00 95.31 96 ILE A CA 1
ATOM 741 C C . ILE A 1 96 ? 0.194 -2.824 -10.759 1.00 95.31 96 ILE A C 1
ATOM 743 O O . ILE A 1 96 ? -0.324 -3.474 -11.666 1.00 95.31 96 ILE A O 1
ATOM 747 N N . MET A 1 97 ? 1.203 -1.979 -10.974 1.00 94.75 97 MET A N 1
ATOM 748 C CA . MET A 1 97 ? 1.876 -1.876 -12.265 1.00 94.75 97 MET A CA 1
ATOM 749 C C . MET A 1 97 ? 2.843 -3.047 -12.441 1.00 94.75 97 MET A C 1
ATOM 751 O O . MET A 1 97 ? 3.732 -3.253 -11.612 1.00 94.75 97 MET A O 1
ATOM 755 N N . HIS A 1 98 ? 2.687 -3.762 -13.549 1.00 95.31 98 HIS A N 1
ATOM 756 C CA . HIS A 1 98 ? 3.564 -4.843 -13.970 1.00 95.31 98 HIS A CA 1
ATOM 757 C C . HIS A 1 98 ? 4.289 -4.451 -15.255 1.00 95.31 98 HIS A C 1
ATOM 759 O O . HIS A 1 98 ? 3.668 -4.072 -16.251 1.00 95.31 98 HIS A O 1
ATOM 765 N N . ILE A 1 99 ? 5.614 -4.529 -15.215 1.00 93.62 99 ILE A N 1
ATOM 766 C CA . ILE A 1 99 ? 6.488 -4.382 -16.373 1.00 93.62 99 ILE A CA 1
ATOM 767 C C . ILE A 1 99 ? 7.119 -5.747 -16.599 1.00 93.62 99 ILE A C 1
ATOM 769 O O . ILE A 1 99 ? 7.922 -6.196 -15.779 1.00 93.62 99 ILE A O 1
ATOM 773 N N . GLY A 1 100 ? 6.733 -6.399 -17.693 1.00 91.75 100 GLY A N 1
ATOM 774 C CA . GLY A 1 100 ? 7.321 -7.674 -18.081 1.00 91.75 100 GLY A CA 1
ATOM 775 C C . GLY A 1 100 ? 8.810 -7.527 -18.390 1.00 91.75 100 GLY A C 1
ATOM 776 O O . GLY A 1 100 ? 9.282 -6.446 -18.749 1.00 91.75 100 GLY A O 1
ATOM 777 N N . ALA A 1 101 ? 9.551 -8.623 -18.254 1.00 91.69 101 ALA A N 1
ATOM 778 C CA . ALA A 1 101 ? 10.947 -8.647 -18.663 1.00 91.69 101 ALA A CA 1
ATOM 779 C C . ALA A 1 101 ? 11.080 -8.390 -20.177 1.00 91.69 101 ALA A C 1
ATOM 781 O O . ALA A 1 101 ? 10.320 -8.938 -20.978 1.00 91.69 101 ALA A O 1
ATOM 782 N N . ASP A 1 102 ? 12.068 -7.584 -20.555 1.00 89.75 102 ASP A N 1
ATOM 783 C CA . ASP A 1 102 ? 12.434 -7.296 -21.940 1.00 89.75 102 ASP A CA 1
ATOM 784 C C . ASP A 1 102 ? 13.959 -7.388 -22.071 1.00 89.75 102 ASP A C 1
ATOM 786 O O . ASP A 1 102 ? 14.699 -6.514 -21.613 1.00 89.75 102 ASP A O 1
ATOM 790 N N . GLU A 1 103 ? 14.437 -8.480 -22.668 1.00 86.94 103 GLU A N 1
ATOM 791 C CA . GLU A 1 103 ? 15.869 -8.744 -22.834 1.00 86.94 103 GLU A CA 1
ATOM 792 C C . GLU A 1 103 ? 16.538 -7.775 -23.817 1.00 86.94 103 GLU A C 1
ATOM 794 O O . GLU A 1 103 ? 17.702 -7.424 -23.622 1.00 86.94 103 GLU A O 1
ATOM 799 N N . GLU A 1 104 ? 15.816 -7.301 -24.839 1.00 87.31 104 GLU A N 1
ATOM 800 C CA . GLU A 1 104 ? 16.353 -6.356 -25.826 1.00 87.31 104 GLU A CA 1
ATOM 801 C C . GLU A 1 104 ? 16.628 -4.996 -25.178 1.00 87.31 104 GLU A C 1
ATOM 803 O O . GLU A 1 104 ? 17.634 -4.343 -25.469 1.00 87.31 104 GLU A O 1
ATOM 808 N N . MET A 1 105 ? 15.755 -4.593 -24.253 1.00 83.56 105 MET A N 1
ATOM 809 C CA . MET A 1 105 ? 15.894 -3.363 -23.476 1.00 83.56 105 MET A CA 1
ATOM 810 C C . MET A 1 105 ? 16.667 -3.541 -22.159 1.00 83.56 105 MET A C 1
ATOM 812 O O . MET A 1 105 ? 16.936 -2.552 -21.473 1.00 83.56 105 MET A O 1
ATOM 816 N N . GLY A 1 106 ? 17.034 -4.773 -21.791 1.00 85.06 106 GLY A N 1
ATOM 817 C CA . GLY A 1 106 ? 17.693 -5.091 -20.520 1.00 85.06 106 GLY A CA 1
ATOM 818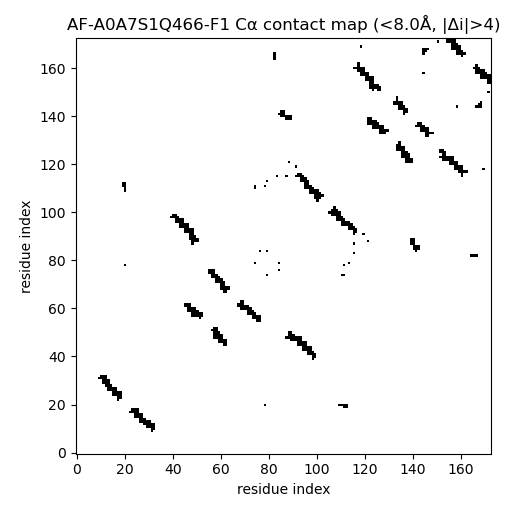 C C . GLY A 1 106 ? 16.821 -4.815 -19.288 1.00 85.06 106 GLY A C 1
ATOM 819 O O . GLY A 1 106 ? 17.345 -4.489 -18.221 1.00 85.06 106 GLY A O 1
ATOM 820 N N . ILE A 1 107 ? 15.498 -4.900 -19.436 1.00 85.69 107 ILE A N 1
ATOM 821 C CA . ILE A 1 107 ? 14.517 -4.687 -18.371 1.00 85.69 107 ILE A CA 1
ATOM 822 C C . ILE A 1 107 ? 14.228 -6.030 -17.704 1.00 85.69 107 ILE A C 1
ATOM 824 O O . ILE A 1 107 ? 13.757 -6.968 -18.341 1.00 85.69 107 ILE A O 1
ATOM 828 N N . SER A 1 108 ? 14.493 -6.127 -16.404 1.00 89.75 108 SER A N 1
ATOM 829 C CA . SER A 1 108 ? 13.997 -7.234 -15.585 1.00 89.75 108 SER A CA 1
ATOM 830 C C . SER A 1 108 ? 12.518 -7.037 -15.266 1.00 89.75 108 SER A C 1
ATOM 832 O O . SER A 1 108 ? 12.076 -5.897 -15.118 1.00 89.75 108 SER A O 1
ATOM 834 N N . GLU A 1 109 ? 11.795 -8.135 -15.056 1.00 91.56 109 GLU A N 1
ATOM 835 C CA . GLU A 1 109 ? 10.422 -8.085 -14.552 1.00 91.56 109 GLU A CA 1
ATOM 836 C C . GLU A 1 109 ? 10.333 -7.211 -13.289 1.00 91.56 109 GLU A C 1
ATOM 838 O O . GLU A 1 109 ? 11.159 -7.316 -12.373 1.00 91.56 109 GLU A O 1
ATOM 843 N N . LEU A 1 110 ? 9.353 -6.309 -13.256 1.00 91.81 110 LEU A N 1
ATOM 844 C CA . LEU A 1 110 ? 9.182 -5.356 -12.169 1.00 91.81 110 LEU A CA 1
ATOM 845 C C . LEU A 1 110 ? 7.708 -5.182 -11.810 1.00 91.81 110 LEU A C 1
ATOM 847 O O . LEU A 1 110 ? 6.892 -4.754 -12.625 1.00 91.81 110 LEU A O 1
ATOM 851 N N . TRP A 1 111 ? 7.419 -5.406 -10.532 1.00 93.88 111 TRP A N 1
ATOM 852 C CA . TRP A 1 111 ? 6.147 -5.098 -9.890 1.00 93.88 111 TRP A CA 1
ATOM 853 C C . TRP A 1 111 ? 6.302 -3.840 -9.036 1.00 93.88 111 TRP A C 1
ATOM 855 O O . TRP A 1 111 ? 7.168 -3.768 -8.156 1.00 93.88 111 TRP A O 1
ATOM 865 N N . THR A 1 112 ? 5.516 -2.804 -9.327 1.00 91.19 112 THR A N 1
ATOM 866 C CA . THR A 1 112 ? 5.643 -1.499 -8.667 1.00 91.19 112 THR A CA 1
ATOM 867 C C . THR A 1 112 ? 4.341 -0.693 -8.697 1.00 91.19 112 THR A C 1
ATOM 869 O O . THR A 1 112 ? 3.317 -1.169 -9.173 1.00 91.19 112 THR A O 1
ATOM 872 N N . ASP A 1 113 ? 4.373 0.529 -8.158 1.00 89.06 113 ASP A N 1
ATOM 873 C CA . ASP A 1 113 ? 3.258 1.486 -8.175 1.00 89.06 113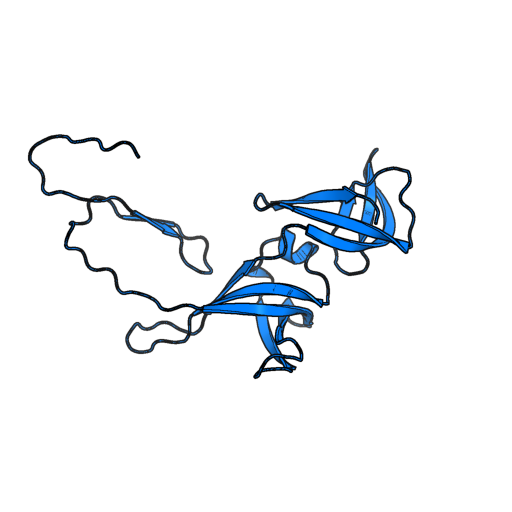 ASP A CA 1
ATOM 874 C C . ASP A 1 113 ? 1.927 0.876 -7.698 1.00 89.06 113 ASP A C 1
ATOM 876 O O . ASP A 1 113 ? 0.910 0.873 -8.402 1.00 89.06 113 ASP A O 1
ATOM 880 N N . VAL A 1 114 ? 1.969 0.305 -6.489 1.00 91.56 114 VAL A N 1
ATOM 881 C CA . VAL A 1 114 ? 0.806 -0.288 -5.820 1.00 91.56 114 VAL A CA 1
ATOM 882 C C . VAL A 1 114 ? -0.197 0.813 -5.499 1.00 91.56 114 VAL A C 1
ATOM 884 O O . VAL A 1 114 ? 0.065 1.664 -4.651 1.00 91.56 114 VAL A O 1
ATOM 887 N N . ASN A 1 115 ? -1.358 0.773 -6.145 1.00 91.06 115 ASN A N 1
ATOM 888 C CA . ASN A 1 115 ? -2.461 1.685 -5.892 1.00 91.06 115 ASN A CA 1
ATOM 889 C C . ASN A 1 115 ? -3.536 0.991 -5.061 1.00 91.06 115 ASN A C 1
ATOM 891 O O . ASN A 1 115 ? -4.169 0.028 -5.499 1.00 91.06 115 ASN A O 1
ATOM 895 N N . VAL A 1 116 ? -3.755 1.517 -3.860 1.00 91.62 116 VAL A N 1
ATOM 896 C CA . VAL A 1 116 ? -4.830 1.083 -2.967 1.00 91.62 116 VAL A CA 1
ATOM 897 C C . VAL A 1 116 ? -6.107 1.898 -3.211 1.00 91.62 116 VAL A C 1
ATOM 899 O O . VAL A 1 116 ? -6.047 3.012 -3.748 1.00 91.62 116 VAL A O 1
ATOM 902 N N . PRO A 1 117 ? -7.287 1.394 -2.813 1.00 92.25 117 PRO A N 1
ATOM 903 C CA . PRO A 1 117 ? -8.522 2.159 -2.881 1.00 92.25 117 PRO A CA 1
ATOM 904 C C . PRO A 1 117 ? -8.427 3.441 -2.046 1.00 92.25 117 PRO A C 1
ATOM 906 O O . PRO A 1 117 ? -7.918 3.440 -0.928 1.00 92.25 117 PRO A O 1
ATOM 909 N N . THR A 1 118 ? -9.010 4.536 -2.538 1.00 91.81 118 THR A N 1
ATOM 910 C CA . THR A 1 118 ? -9.052 5.823 -1.812 1.00 91.81 118 THR A CA 1
ATOM 911 C C . THR A 1 118 ? -9.847 5.757 -0.509 1.00 91.81 118 THR A C 1
ATOM 913 O O . THR A 1 118 ? -9.760 6.646 0.339 1.00 91.81 118 THR A O 1
ATOM 916 N N . SER A 1 119 ? -10.645 4.709 -0.334 1.00 93.12 119 SER A N 1
ATOM 917 C CA . SER A 1 119 ? -11.280 4.390 0.931 1.00 93.12 119 SER A CA 1
ATOM 918 C C . SER A 1 119 ? -11.546 2.902 1.046 1.00 93.12 119 SER A C 1
ATOM 920 O O . SER A 1 119 ? -11.945 2.290 0.055 1.00 93.12 119 SER A O 1
ATOM 922 N N . TYR A 1 120 ? -11.423 2.365 2.254 1.00 95.50 120 TYR A N 1
ATOM 923 C CA . TYR A 1 120 ? -11.696 0.962 2.536 1.00 95.50 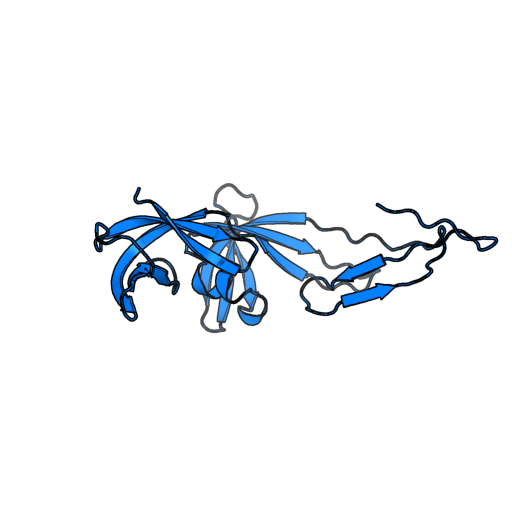120 TYR A CA 1
ATOM 924 C C . TYR A 1 120 ? -12.427 0.793 3.873 1.00 95.50 120 TYR A C 1
ATOM 926 O O . TYR A 1 120 ? -12.444 1.705 4.707 1.00 95.50 120 TYR A O 1
ATOM 934 N N . GLU A 1 121 ? -13.103 -0.341 4.028 1.00 96.25 121 GLU A N 1
ATOM 935 C CA . GLU A 1 121 ? -13.841 -0.714 5.232 1.00 96.25 121 GLU A CA 1
ATOM 936 C C . GLU A 1 121 ? -12.944 -1.530 6.159 1.00 96.25 121 GLU A C 1
ATOM 938 O O . GLU A 1 121 ? -12.300 -2.479 5.725 1.00 96.25 121 GLU A O 1
ATOM 943 N N . TYR A 1 122 ? -12.945 -1.170 7.437 1.00 96.94 122 TYR A N 1
ATOM 944 C CA . TYR A 1 122 ? -12.191 -1.860 8.475 1.00 96.94 122 TYR A CA 1
ATOM 945 C C . TYR A 1 122 ? -13.082 -2.137 9.674 1.00 96.94 122 TYR A C 1
ATOM 947 O O . TYR A 1 122 ? -14.002 -1.368 9.974 1.00 96.94 122 TYR A O 1
ATOM 955 N N . THR A 1 123 ? -12.766 -3.202 10.398 1.00 97.38 123 THR A N 1
ATOM 956 C CA . THR A 1 123 ? -13.401 -3.519 11.672 1.00 97.38 123 THR A CA 1
ATOM 957 C C . THR A 1 123 ? -12.558 -2.952 12.803 1.00 97.38 123 THR A C 1
ATOM 959 O O . THR A 1 123 ? -11.347 -3.161 12.863 1.00 97.38 123 THR A O 1
ATOM 962 N N . VAL A 1 124 ? -13.192 -2.253 13.741 1.00 97.56 124 VAL A N 1
ATOM 963 C CA . VAL A 1 124 ? -12.516 -1.786 14.954 1.00 97.56 124 VAL A CA 1
ATOM 964 C C . VAL A 1 124 ? -12.285 -2.981 15.871 1.00 97.56 124 VAL A C 1
ATOM 966 O O . VAL A 1 124 ? -13.234 -3.558 16.392 1.00 97.56 124 VAL A O 1
ATOM 969 N N . GLU A 1 125 ? -11.031 -3.351 16.101 1.00 97.12 125 GLU A N 1
ATOM 970 C CA . GLU A 1 125 ? -10.683 -4.413 17.045 1.00 97.12 125 GLU A CA 1
ATOM 971 C C . GLU A 1 125 ? -10.708 -3.892 18.483 1.00 97.12 125 GLU A C 1
ATOM 973 O O . GLU A 1 125 ? -11.295 -4.501 19.377 1.00 97.12 125 GLU A O 1
ATOM 978 N N . ASN A 1 126 ? -10.073 -2.744 18.714 1.00 96.81 126 ASN A N 1
ATOM 979 C CA . ASN A 1 126 ? -9.978 -2.130 20.030 1.00 96.81 126 ASN A CA 1
ATOM 980 C C . ASN A 1 126 ? -9.804 -0.611 19.910 1.00 96.81 126 ASN A C 1
ATOM 982 O O . ASN A 1 126 ? -9.566 -0.068 18.832 1.00 96.81 126 ASN A O 1
ATOM 986 N N . LEU A 1 127 ? -9.912 0.092 21.031 1.00 96.69 127 LEU A N 1
ATOM 987 C CA . LEU A 1 127 ? -9.769 1.536 21.128 1.00 96.69 127 LEU A CA 1
ATOM 988 C C . LEU A 1 127 ? -8.637 1.880 22.095 1.00 96.69 127 LEU A C 1
ATOM 990 O O . LEU A 1 127 ? -8.502 1.285 23.162 1.00 96.69 127 LEU A O 1
ATOM 994 N N . ARG A 1 128 ? -7.822 2.870 21.735 1.00 95.06 128 ARG A N 1
ATOM 995 C CA . ARG A 1 128 ? -6.731 3.388 22.570 1.00 95.06 128 ARG A CA 1
ATOM 996 C C . ARG A 1 128 ? -6.782 4.906 22.612 1.00 95.06 128 ARG A C 1
ATOM 998 O O . ARG A 1 128 ? -7.208 5.544 21.656 1.00 95.06 128 ARG A O 1
ATOM 1005 N N . MET A 1 129 ? -6.308 5.497 23.701 1.00 93.56 129 MET A N 1
ATOM 1006 C CA . MET A 1 129 ? -6.173 6.950 23.802 1.00 93.56 129 MET A CA 1
ATOM 1007 C C . MET A 1 129 ? -4.764 7.374 23.386 1.00 93.56 129 MET A C 1
ATOM 1009 O O . MET A 1 129 ? -3.779 6.826 23.881 1.00 93.56 129 MET A O 1
ATOM 1013 N N . LYS A 1 130 ? -4.658 8.372 22.504 1.00 91.75 130 LYS A N 1
ATOM 1014 C CA . LYS A 1 130 ? -3.399 9.054 22.170 1.00 91.75 130 LYS A CA 1
ATOM 1015 C C . LYS A 1 130 ? -3.551 10.538 22.494 1.00 91.75 130 LYS A C 1
ATOM 1017 O O . LYS A 1 130 ? -4.053 11.324 21.691 1.00 91.75 130 LYS A O 1
ATOM 1022 N N . GLY A 1 131 ? -3.151 10.916 23.708 1.00 89.81 131 GLY A N 1
ATOM 1023 C CA . GLY A 1 131 ? -3.471 12.231 24.263 1.00 89.81 131 GLY A CA 1
ATOM 1024 C C . GLY A 1 131 ? -4.982 12.373 24.458 1.00 89.81 131 GLY A C 1
ATOM 1025 O O . GLY A 1 131 ? -5.589 11.554 25.140 1.00 89.81 131 GLY A O 1
ATOM 1026 N N . MET A 1 132 ? -5.585 13.388 23.836 1.00 88.69 132 MET A N 1
ATOM 1027 C CA . MET A 1 132 ? -7.038 13.617 23.875 1.00 88.69 132 MET A CA 1
ATOM 1028 C C . MET A 1 132 ? -7.806 12.876 22.771 1.00 88.69 132 MET A C 1
ATOM 1030 O O . MET A 1 132 ? -9.031 12.912 22.762 1.00 88.69 132 MET A O 1
ATOM 1034 N N . TYR A 1 133 ? -7.112 12.223 21.834 1.00 92.69 133 TYR A N 1
ATOM 1035 C CA . TYR A 1 133 ? -7.748 11.569 20.693 1.00 92.69 133 TYR A CA 1
ATOM 1036 C C . TYR A 1 133 ? -8.040 10.098 20.977 1.00 92.69 133 TYR A C 1
ATOM 1038 O O . TYR A 1 133 ? -7.167 9.358 21.445 1.00 92.69 133 TYR A O 1
ATOM 1046 N N . LYS A 1 134 ? -9.255 9.677 20.625 1.00 95.56 134 LYS A N 1
ATOM 1047 C CA . LYS A 1 134 ? -9.682 8.281 20.614 1.00 95.56 134 LYS A CA 1
ATOM 1048 C C . LYS A 1 134 ? -9.238 7.633 19.303 1.00 95.56 134 LYS A C 1
ATOM 1050 O O . LYS A 1 134 ? -9.665 8.037 18.227 1.00 95.56 134 LYS A O 1
ATOM 1055 N N . MET A 1 135 ? -8.364 6.641 19.394 1.00 97.06 135 MET A N 1
ATOM 1056 C CA . MET A 1 135 ? -7.784 5.932 18.255 1.00 97.06 135 MET A CA 1
ATOM 1057 C C . MET A 1 135 ? -8.413 4.546 18.129 1.00 97.06 135 MET A C 1
ATOM 1059 O O . MET A 1 135 ? -8.457 3.806 19.111 1.00 97.06 135 MET A O 1
ATOM 1063 N N . ALA A 1 136 ? -8.856 4.179 16.932 1.00 97.38 136 ALA A N 1
ATOM 1064 C CA . ALA A 1 136 ? -9.251 2.818 16.599 1.00 97.38 136 ALA A CA 1
ATOM 1065 C C . ALA A 1 136 ? -8.036 2.006 16.144 1.00 97.38 136 ALA A C 1
ATOM 1067 O O . ALA A 1 136 ? -7.292 2.447 15.267 1.00 97.38 136 ALA A O 1
ATOM 1068 N N . VAL A 1 137 ? -7.863 0.837 16.761 1.00 96.50 137 VAL A N 1
ATOM 1069 C CA . VAL A 1 137 ? -7.013 -0.259 16.285 1.00 96.50 137 VAL A CA 1
ATOM 1070 C C . VAL A 1 137 ? -7.852 -1.077 15.317 1.00 96.50 137 VAL A C 1
ATOM 1072 O O . VAL A 1 137 ? -8.973 -1.465 15.658 1.00 96.50 137 VAL A O 1
ATOM 1075 N N . LEU A 1 138 ? -7.344 -1.270 14.108 1.00 96.25 138 LEU A N 1
ATOM 1076 C CA . LEU A 1 138 ? -8.055 -1.954 13.037 1.00 96.25 138 LEU A CA 1
ATOM 1077 C C . LEU A 1 138 ? -7.718 -3.443 13.081 1.00 96.25 138 LEU A C 1
ATOM 1079 O O . LEU A 1 138 ? -6.596 -3.816 13.393 1.00 96.25 138 LEU A O 1
ATOM 1083 N N . LYS A 1 139 ? -8.702 -4.294 12.801 1.00 95.38 139 LYS A N 1
ATOM 1084 C CA . LYS A 1 139 ? -8.525 -5.746 12.876 1.00 95.38 139 LYS A CA 1
ATOM 1085 C C . LYS A 1 139 ? -7.703 -6.286 11.705 1.00 95.38 139 LYS A C 1
ATOM 1087 O O . LYS A 1 139 ? -6.997 -7.276 11.845 1.00 95.38 139 LYS A O 1
ATOM 1092 N N . GLU A 1 140 ? -7.869 -5.688 10.531 1.00 93.56 140 GLU A N 1
ATOM 1093 C CA . GLU A 1 140 ? -7.348 -6.217 9.271 1.00 93.56 140 GLU A CA 1
ATOM 1094 C C . GLU A 1 140 ? -5.935 -5.721 8.925 1.00 93.56 140 GLU A C 1
ATOM 1096 O O . GLU A 1 140 ? -5.367 -6.194 7.943 1.00 93.56 140 GLU A O 1
ATOM 1101 N N . CYS A 1 141 ? -5.393 -4.761 9.681 1.00 92.19 141 CYS A N 1
ATOM 1102 C CA . CYS A 1 141 ? -4.099 -4.126 9.427 1.00 92.19 141 CYS A CA 1
ATOM 1103 C C . CYS A 1 141 ? -3.544 -3.459 10.697 1.00 92.19 141 CYS A C 1
ATOM 1105 O O . CYS A 1 141 ? -4.300 -3.168 11.620 1.00 92.19 141 CYS A O 1
ATOM 1107 N N . ASP A 1 142 ? -2.269 -3.074 10.693 1.00 90.31 142 ASP A N 1
ATOM 1108 C CA . ASP A 1 142 ? -1.618 -2.409 11.839 1.00 90.31 142 ASP A CA 1
ATOM 1109 C C . ASP A 1 142 ? -1.936 -0.905 11.974 1.00 90.31 142 ASP A C 1
ATOM 1111 O O . ASP A 1 142 ? -1.440 -0.205 12.865 1.00 90.31 142 ASP A O 1
ATOM 1115 N N . GLY A 1 143 ? -2.765 -0.379 11.075 1.00 91.12 143 GLY A N 1
ATOM 1116 C CA . GLY A 1 143 ? -3.145 1.020 11.003 1.00 91.12 143 GLY A CA 1
ATOM 1117 C C . GLY A 1 143 ? -3.929 1.498 12.224 1.00 91.12 143 GLY A C 1
ATOM 1118 O O . GLY A 1 143 ? -4.767 0.800 12.797 1.00 91.12 143 GLY A O 1
ATOM 1119 N N . LEU A 1 144 ? -3.691 2.758 12.594 1.00 94.25 144 LEU A N 1
ATOM 1120 C CA . LEU A 1 144 ? -4.414 3.456 13.655 1.00 94.25 144 LEU A CA 1
ATOM 1121 C C . LEU A 1 144 ? -5.071 4.709 13.089 1.00 94.25 144 LEU A C 1
ATOM 1123 O O . LEU A 1 144 ? -4.413 5.529 12.447 1.00 94.25 144 LEU A O 1
ATOM 1127 N N . VAL A 1 145 ? -6.351 4.914 13.391 1.00 95.44 145 VAL A N 1
ATOM 1128 C CA . VAL A 1 145 ? -7.084 6.100 12.928 1.00 95.44 145 VAL A CA 1
ATOM 1129 C C . VAL A 1 145 ? -7.822 6.778 14.075 1.00 95.44 145 VAL A C 1
ATOM 1131 O O . VAL A 1 145 ? -8.404 6.119 14.931 1.00 95.44 145 VAL A O 1
ATOM 1134 N N . SER A 1 146 ? -7.774 8.111 14.116 1.00 96.25 146 SER A N 1
ATOM 1135 C CA . SER A 1 146 ? -8.545 8.895 15.088 1.00 96.25 146 SER A CA 1
ATOM 1136 C C . SER A 1 146 ? -10.024 8.848 14.718 1.00 96.25 146 SER A C 1
ATOM 1138 O O . SER A 1 146 ? -10.372 9.129 13.569 1.00 96.25 146 SER A O 1
ATOM 1140 N N . VAL A 1 147 ? -10.876 8.489 15.675 1.00 97.12 147 VAL A N 1
ATOM 1141 C CA . VAL A 1 147 ? -12.317 8.284 15.491 1.00 97.12 147 VAL A CA 1
ATOM 1142 C C . VAL A 1 147 ? -13.135 9.121 16.469 1.00 97.12 147 VAL A C 1
ATOM 1144 O O . VAL A 1 147 ? -12.626 9.652 17.454 1.00 97.12 147 VAL A O 1
ATOM 1147 N N . THR A 1 148 ? -14.433 9.234 16.197 1.00 95.06 148 THR A N 1
ATOM 1148 C CA . THR A 1 148 ? -15.396 9.900 17.077 1.00 95.06 148 THR A CA 1
ATOM 1149 C C . THR A 1 148 ? -15.757 9.042 18.295 1.00 95.06 148 THR A C 1
ATOM 1151 O O . THR A 1 148 ? -15.652 7.813 18.282 1.00 95.06 148 THR A O 1
ATOM 1154 N N . ASP A 1 149 ? -16.237 9.683 19.363 1.00 91.75 149 ASP A N 1
ATOM 1155 C CA . ASP A 1 149 ? -16.498 9.017 20.648 1.00 91.75 149 ASP A CA 1
ATOM 1156 C C . ASP A 1 149 ? -17.571 7.924 20.588 1.00 91.75 149 ASP A C 1
ATOM 1158 O O . ASP A 1 149 ? -17.533 6.981 21.379 1.00 91.75 149 ASP A O 1
ATOM 1162 N N . ASN A 1 150 ? -18.484 7.996 19.620 1.00 93.69 150 ASN A N 1
ATOM 1163 C CA . ASN A 1 150 ? -19.552 7.017 19.416 1.00 93.69 150 ASN A CA 1
ATOM 1164 C C . ASN A 1 150 ? -19.083 5.666 18.842 1.00 93.69 150 ASN A C 1
ATOM 1166 O O . ASN A 1 150 ? -19.883 4.733 18.816 1.00 93.69 150 ASN A O 1
ATOM 1170 N N . ILE A 1 151 ? -17.831 5.547 18.388 1.00 97.50 151 ILE A N 1
ATOM 1171 C CA . ILE A 1 151 ? -17.286 4.290 17.858 1.00 97.50 151 ILE A CA 1
ATOM 1172 C C . ILE A 1 151 ? -16.979 3.308 18.988 1.00 97.50 151 ILE A C 1
ATOM 1174 O O . ILE A 1 151 ? -16.403 3.687 20.012 1.00 97.50 151 ILE A O 1
ATOM 1178 N N . GLN A 1 152 ? -17.340 2.045 18.789 1.00 96.50 152 GLN A N 1
ATOM 1179 C CA . GLN A 1 152 ? -17.106 0.940 19.713 1.00 96.50 152 GLN A CA 1
ATOM 1180 C C . GLN A 1 152 ? -16.306 -0.185 19.038 1.00 96.50 152 GLN A C 1
ATOM 1182 O O . GLN A 1 152 ? -16.305 -0.285 17.810 1.00 96.50 152 GLN A O 1
ATOM 1187 N N . PRO A 1 153 ? -15.627 -1.051 19.812 1.00 97.44 153 PRO A N 1
ATOM 1188 C CA . PRO A 1 153 ? -15.038 -2.270 19.271 1.00 97.44 153 PRO A CA 1
ATOM 1189 C C . PRO A 1 153 ? -16.112 -3.139 18.600 1.00 97.44 153 PRO A C 1
ATOM 1191 O O . PRO A 1 153 ? -17.224 -3.264 19.110 1.00 97.44 153 PRO A O 1
ATOM 1194 N N . GLY A 1 154 ? -15.779 -3.722 17.452 1.00 96.94 154 GLY A N 1
ATOM 1195 C CA . GLY A 1 154 ? -16.684 -4.475 16.583 1.00 96.94 154 GLY A CA 1
ATOM 1196 C C . GLY A 1 154 ? -17.409 -3.633 15.530 1.00 96.94 154 GLY A C 1
ATOM 1197 O O . GLY A 1 154 ? -17.960 -4.204 14.590 1.00 96.94 154 GLY A O 1
ATOM 1198 N N . ASP A 1 155 ? -17.392 -2.299 15.637 1.00 97.69 155 ASP A N 1
ATOM 1199 C CA . ASP A 1 155 ? -17.964 -1.434 14.606 1.00 97.69 155 ASP A CA 1
ATOM 1200 C C . ASP A 1 155 ? -17.170 -1.526 13.300 1.00 97.69 155 ASP A C 1
ATOM 1202 O O . ASP A 1 155 ? -15.939 -1.588 13.297 1.00 97.69 155 ASP A O 1
ATOM 1206 N N . LYS A 1 156 ? -17.888 -1.447 12.180 1.00 97.75 156 LYS A N 1
ATOM 1207 C CA . LYS A 1 156 ? -17.297 -1.260 10.857 1.00 97.75 156 LYS A CA 1
ATOM 1208 C C . LYS A 1 156 ? -17.190 0.227 10.559 1.00 97.75 156 LYS A C 1
ATOM 1210 O O . LYS A 1 156 ? -18.150 0.984 10.717 1.00 97.75 156 LYS A O 1
ATOM 1215 N N . ILE A 1 157 ? -16.006 0.656 10.149 1.00 97.50 157 ILE A N 1
ATOM 1216 C CA . ILE A 1 157 ? -15.717 2.049 9.833 1.00 97.50 157 ILE A CA 1
ATOM 1217 C C . ILE A 1 157 ? -15.086 2.161 8.455 1.00 97.50 157 ILE A C 1
ATOM 1219 O O . ILE A 1 157 ? -14.307 1.316 8.021 1.00 97.50 157 ILE A O 1
ATOM 1223 N N . LYS A 1 158 ? -15.396 3.257 7.772 1.00 97.12 158 LYS A N 1
ATOM 1224 C CA . LYS A 1 158 ? -14.728 3.636 6.537 1.00 97.12 158 LYS A CA 1
ATOM 1225 C C . LYS A 1 158 ? -13.485 4.446 6.879 1.00 97.12 158 LYS A C 1
ATOM 1227 O O . LYS A 1 158 ? -13.579 5.449 7.587 1.00 97.12 158 LYS A O 1
ATOM 1232 N N . VAL A 1 159 ? -12.334 4.074 6.336 1.00 96.06 159 VAL A N 1
ATOM 1233 C CA . VAL A 1 159 ? -11.107 4.879 6.396 1.00 96.06 159 VAL A CA 1
ATOM 1234 C C . VAL A 1 159 ? -10.834 5.433 5.008 1.00 96.06 159 VAL A C 1
ATOM 1236 O O . VAL A 1 159 ? -10.902 4.716 4.015 1.00 96.06 159 VAL A O 1
ATOM 1239 N N . THR A 1 160 ? -10.571 6.734 4.931 1.00 95.06 160 THR A N 1
ATOM 1240 C CA . THR A 1 160 ? -10.128 7.403 3.704 1.00 95.06 160 THR A CA 1
ATOM 1241 C C . THR A 1 160 ? -8.610 7.378 3.663 1.00 95.06 160 THR A C 1
ATOM 1243 O O . THR A 1 160 ? -7.975 7.864 4.598 1.00 95.06 160 THR A O 1
ATOM 1246 N N . ILE A 1 161 ? -8.056 6.845 2.580 1.00 90.81 161 ILE A N 1
ATOM 1247 C CA . ILE A 1 161 ? -6.627 6.705 2.317 1.00 90.81 161 ILE A CA 1
ATOM 1248 C C . ILE A 1 161 ? -6.288 7.732 1.243 1.00 90.81 161 ILE A C 1
ATOM 1250 O O . ILE A 1 161 ? -6.647 7.588 0.073 1.00 90.81 161 ILE A O 1
ATOM 1254 N N . ARG A 1 162 ? -5.691 8.848 1.656 1.00 83.94 162 ARG A N 1
ATOM 1255 C CA . ARG A 1 162 ? -5.382 9.938 0.732 1.00 83.94 162 ARG A CA 1
ATOM 1256 C C . ARG A 1 162 ? -4.059 9.680 0.007 1.00 83.94 162 ARG A C 1
ATOM 1258 O O . ARG A 1 162 ? -3.141 9.149 0.628 1.00 83.94 162 ARG A O 1
AT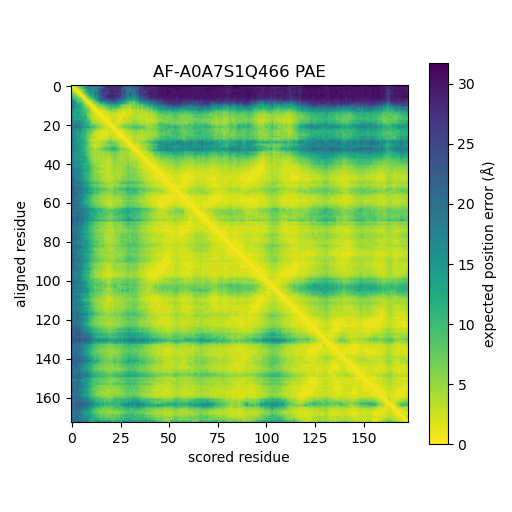OM 1265 N N . PRO A 1 163 ? -3.909 10.171 -1.239 1.00 72.50 163 PRO A N 1
ATOM 1266 C CA . PRO A 1 163 ? -2.643 10.093 -1.976 1.00 72.50 163 PRO A CA 1
ATOM 1267 C C . PRO A 1 163 ? -1.476 10.832 -1.304 1.00 72.50 163 PRO A C 1
ATOM 1269 O O . PRO A 1 163 ? -0.323 10.591 -1.637 1.00 72.50 163 PRO A O 1
ATOM 1272 N N . ASP A 1 164 ? -1.763 11.761 -0.384 1.00 74.31 164 ASP A N 1
ATOM 1273 C CA . ASP A 1 164 ? -0.758 12.530 0.361 1.00 74.31 164 ASP A CA 1
ATOM 1274 C C . ASP A 1 164 ? -0.171 11.771 1.565 1.00 74.31 164 ASP A C 1
ATOM 1276 O O . ASP A 1 164 ? 0.558 12.364 2.362 1.00 74.31 164 ASP A O 1
ATOM 1280 N N . GLY A 1 165 ? -0.492 10.484 1.720 1.00 70.19 165 GLY A N 1
ATOM 1281 C CA . GLY A 1 165 ? 0.006 9.654 2.814 1.00 70.19 165 GLY A CA 1
ATOM 1282 C C . GLY A 1 165 ? -0.894 9.638 4.051 1.00 70.19 165 GLY A C 1
ATOM 1283 O O . GLY A 1 165 ? -0.605 8.920 5.006 1.00 70.19 165 GLY A O 1
ATOM 1284 N N . LYS A 1 166 ? -1.970 10.438 4.091 1.00 85.50 166 LYS A N 1
ATOM 1285 C CA . LYS A 1 166 ? -2.807 10.567 5.293 1.00 85.50 166 LYS A CA 1
ATOM 1286 C C . LYS A 1 166 ? -4.004 9.625 5.265 1.00 85.50 166 LYS A C 1
ATOM 1288 O O . LYS A 1 166 ? -4.826 9.665 4.350 1.00 85.50 166 LYS A O 1
ATOM 1293 N N . CYS A 1 167 ? -4.161 8.858 6.340 1.00 91.25 167 CYS A N 1
ATOM 1294 C CA . CYS A 1 167 ? -5.380 8.112 6.630 1.00 91.25 167 CYS A CA 1
ATOM 1295 C C . CYS A 1 167 ? -6.278 8.888 7.597 1.00 91.25 167 CYS A C 1
ATOM 1297 O O . CYS A 1 167 ? -5.809 9.454 8.586 1.00 91.25 167 CYS A O 1
ATOM 1299 N N . SER A 1 168 ? -7.581 8.917 7.326 1.00 94.62 168 SER A N 1
ATOM 1300 C CA . SER A 1 168 ? -8.556 9.601 8.182 1.00 94.62 168 SER A CA 1
ATOM 1301 C C . SER A 1 168 ? -9.873 8.847 8.272 1.00 94.62 168 SER A C 1
ATOM 1303 O O . SER A 1 168 ? -10.310 8.236 7.298 1.00 94.62 168 SER A O 1
ATOM 1305 N N . PHE A 1 169 ? -10.538 8.950 9.420 1.00 96.19 169 PHE A N 1
ATOM 1306 C CA . PHE A 1 169 ? -11.872 8.401 9.622 1.00 96.19 169 PHE A CA 1
ATOM 1307 C C . PHE A 1 169 ? -12.872 9.028 8.642 1.00 96.19 169 PHE A C 1
ATOM 1309 O O . PHE A 1 169 ? -12.990 10.249 8.549 1.00 96.19 169 PHE A O 1
ATOM 1316 N N . GLY A 1 170 ? -13.552 8.174 7.880 1.00 94.31 170 GLY A N 1
ATOM 1317 C CA . GLY A 1 170 ? -14.529 8.532 6.852 1.00 94.31 170 GLY A CA 1
ATOM 1318 C C . GLY A 1 170 ? -15.985 8.311 7.266 1.00 94.31 170 GLY A C 1
ATOM 1319 O O . GLY A 1 170 ? -16.876 8.690 6.512 1.00 94.31 170 GLY A O 1
ATOM 1320 N N . GLY A 1 171 ? -16.235 7.715 8.435 1.00 95.12 171 GLY A N 1
ATOM 1321 C CA . GLY A 1 171 ? -17.575 7.471 8.967 1.00 95.12 171 GLY A CA 1
ATOM 1322 C C . GLY A 1 171 ? -17.761 6.054 9.503 1.00 95.12 171 GLY A C 1
ATOM 1323 O O . GLY A 1 171 ? -16.989 5.147 9.192 1.00 95.12 171 GLY A O 1
ATOM 1324 N N . LYS A 1 172 ? -18.800 5.879 10.321 1.00 95.12 172 LYS A N 1
ATOM 1325 C CA . LYS A 1 172 ? -19.308 4.565 10.723 1.00 95.12 172 LYS A CA 1
ATOM 1326 C C . LYS A 1 172 ? -20.217 4.022 9.618 1.00 95.12 172 LYS A C 1
ATOM 1328 O O . LYS A 1 172 ? -20.929 4.816 8.999 1.00 95.12 172 LYS A O 1
ATOM 1333 N N . LEU A 1 173 ? -20.159 2.715 9.382 1.00 91.31 173 LEU A N 1
ATOM 1334 C CA . LEU A 1 173 ? -20.999 1.999 8.420 1.00 91.31 173 LEU A CA 1
ATOM 1335 C C . LEU A 1 173 ? -22.192 1.332 9.111 1.00 91.31 173 LEU A C 1
ATOM 1337 O O . LEU A 1 173 ? -22.041 0.916 10.285 1.00 91.31 173 LEU A O 1
#